Protein AF-A0A6G0MV17-F1 (afdb_monomer_lite)

Organism: NCBI:txid53985

Structure (mmCIF, N/CA/C/O backbone):
data_AF-A0A6G0MV17-F1
#
_entry.id   AF-A0A6G0MV17-F1
#
loop_
_atom_site.group_PDB
_atom_site.id
_atom_site.type_symbol
_atom_site.label_atom_id
_atom_site.label_alt_id
_atom_site.label_comp_id
_atom_site.label_asym_id
_atom_site.label_entity_id
_atom_site.label_seq_id
_atom_site.pdbx_PDB_ins_code
_atom_site.Cartn_x
_atom_site.Cartn_y
_atom_site.Cartn_z
_atom_site.occupancy
_atom_site.B_iso_or_equiv
_atom_site.auth_seq_id
_atom_site.auth_comp_id
_atom_site.auth_asym_id
_atom_site.auth_atom_id
_atom_site.pdbx_PDB_model_num
ATOM 1 N N . MET A 1 1 ? -0.870 15.216 -7.232 1.00 52.44 1 MET A N 1
ATOM 2 C CA . MET A 1 1 ? 0.327 14.991 -6.385 1.00 52.44 1 MET A CA 1
ATOM 3 C C . MET A 1 1 ? 0.159 13.783 -5.455 1.00 52.44 1 MET A C 1
ATOM 5 O O . MET A 1 1 ? -0.028 13.977 -4.264 1.00 52.44 1 MET A O 1
ATOM 9 N N . ARG A 1 2 ? 0.126 12.523 -5.927 1.00 62.22 2 ARG A N 1
ATOM 10 C CA . ARG A 1 2 ? -0.079 11.389 -4.985 1.00 62.22 2 ARG A CA 1
ATOM 11 C C . ARG A 1 2 ? 0.753 10.142 -5.271 1.00 62.22 2 ARG A C 1
ATOM 13 O O . ARG A 1 2 ? 1.460 9.686 -4.385 1.00 62.22 2 ARG A O 1
ATOM 20 N N . ILE A 1 3 ? 0.747 9.617 -6.496 1.00 61.38 3 ILE A N 1
ATOM 21 C CA . ILE A 1 3 ? 1.460 8.359 -6.790 1.00 61.38 3 ILE A CA 1
ATOM 22 C C . ILE A 1 3 ? 2.953 8.578 -7.068 1.00 61.38 3 ILE A C 1
ATOM 24 O O . ILE A 1 3 ? 3.777 7.888 -6.475 1.00 61.38 3 ILE A O 1
ATOM 28 N N . TYR A 1 4 ? 3.306 9.544 -7.922 1.00 60.28 4 TYR A N 1
ATOM 29 C CA . TYR A 1 4 ? 4.702 9.794 -8.312 1.00 60.28 4 TYR A CA 1
ATOM 30 C C . TYR A 1 4 ? 5.572 10.287 -7.149 1.00 60.28 4 TYR A C 1
ATOM 32 O O . TYR A 1 4 ? 6.662 9.764 -6.939 1.00 60.28 4 TYR A O 1
ATOM 40 N N . GLU A 1 5 ? 5.070 11.212 -6.328 1.00 67.19 5 GLU A N 1
ATOM 41 C CA . GLU A 1 5 ? 5.789 11.651 -5.126 1.00 67.19 5 GLU A CA 1
ATOM 42 C C . GLU A 1 5 ? 5.911 10.551 -4.067 1.00 67.19 5 GLU A C 1
ATOM 44 O O . GLU A 1 5 ? 6.963 10.427 -3.446 1.00 67.19 5 GLU A O 1
ATOM 49 N N . MET A 1 6 ? 4.889 9.702 -3.881 1.00 68.31 6 MET A N 1
ATOM 50 C CA . MET A 1 6 ? 5.028 8.525 -3.012 1.00 68.31 6 MET A CA 1
ATOM 51 C C . MET A 1 6 ? 6.088 7.567 -3.542 1.00 68.31 6 MET A C 1
ATOM 53 O O . MET A 1 6 ? 6.855 7.008 -2.767 1.00 68.31 6 MET A O 1
ATOM 57 N N . ARG A 1 7 ? 6.181 7.405 -4.863 1.00 64.31 7 ARG A N 1
ATOM 58 C CA . ARG A 1 7 ? 7.214 6.576 -5.481 1.00 64.31 7 ARG A CA 1
ATOM 59 C C . ARG A 1 7 ? 8.624 7.062 -5.133 1.00 64.31 7 ARG A C 1
ATOM 61 O O . ARG A 1 7 ? 9.512 6.229 -5.053 1.00 64.31 7 ARG A O 1
ATOM 68 N N . LEU A 1 8 ? 8.814 8.361 -4.886 1.00 64.88 8 LEU A N 1
ATOM 69 C CA . LEU A 1 8 ? 10.087 8.956 -4.463 1.00 64.88 8 LEU A CA 1
ATOM 70 C C . LEU A 1 8 ? 10.290 8.941 -2.940 1.00 64.88 8 LEU A C 1
ATOM 72 O O . LEU A 1 8 ? 11.412 8.758 -2.481 1.00 64.88 8 LEU A O 1
ATOM 76 N N . LYS A 1 9 ? 9.219 9.083 -2.154 1.00 75.00 9 LYS A N 1
ATOM 77 C CA . LYS A 1 9 ? 9.283 9.196 -0.684 1.00 75.00 9 LYS A CA 1
ATOM 78 C C . LYS A 1 9 ? 9.173 7.857 0.058 1.00 75.00 9 LYS A C 1
ATOM 80 O O . LYS A 1 9 ? 9.463 7.802 1.247 1.00 75.00 9 LYS A O 1
ATOM 85 N N . LEU A 1 10 ? 8.753 6.780 -0.610 1.00 75.50 10 LEU A N 1
ATOM 86 C CA . LEU A 1 10 ? 8.639 5.462 0.016 1.00 75.50 10 LEU A CA 1
ATOM 87 C C . LEU A 1 10 ? 10.017 4.797 0.181 1.00 75.50 10 LEU A C 1
ATOM 89 O O . LEU A 1 10 ? 10.790 4.797 -0.786 1.00 75.50 10 LEU A O 1
ATOM 93 N N . PRO A 1 11 ? 10.299 4.179 1.345 1.00 81.06 11 PRO A N 1
ATOM 94 C CA . PRO A 1 11 ? 11.488 3.354 1.537 1.00 81.06 11 PRO A CA 1
ATOM 95 C C . PRO A 1 11 ? 11.474 2.161 0.576 1.00 81.06 11 PRO A C 1
ATOM 97 O O . PRO A 1 11 ? 10.403 1.708 0.159 1.00 81.06 11 PRO A O 1
ATOM 100 N N . SER A 1 12 ? 12.655 1.639 0.234 1.00 83.12 12 SER A N 1
ATOM 101 C CA . SER A 1 12 ? 12.813 0.566 -0.760 1.00 83.12 12 SER A CA 1
ATOM 102 C C . SER A 1 12 ? 11.897 -0.628 -0.476 1.00 83.12 12 SER A C 1
ATOM 104 O O . SER A 1 12 ? 11.137 -1.031 -1.348 1.00 83.12 12 SER A O 1
ATOM 106 N N . SER A 1 13 ? 11.807 -1.066 0.782 1.00 83.19 13 SER A N 1
ATOM 107 C CA . SER A 1 13 ? 10.923 -2.162 1.208 1.00 83.19 13 SER A CA 1
ATOM 108 C C . SER A 1 13 ? 9.431 -1.926 0.924 1.00 83.19 13 SER A C 1
ATOM 110 O O . SER A 1 13 ? 8.696 -2.870 0.629 1.00 83.19 13 SER A O 1
ATOM 112 N N . ALA A 1 14 ? 8.959 -0.677 0.979 1.00 83.56 14 ALA A N 1
ATOM 113 C CA . ALA A 1 14 ? 7.584 -0.331 0.629 1.00 83.56 14 ALA A CA 1
ATOM 114 C C . ALA A 1 14 ? 7.368 -0.236 -0.886 1.00 83.56 14 ALA A C 1
ATOM 116 O O . ALA A 1 14 ? 6.263 -0.499 -1.364 1.00 83.56 14 ALA A O 1
ATOM 117 N N . ARG A 1 15 ? 8.416 0.095 -1.654 1.00 85.69 15 ARG A N 1
ATOM 118 C CA . ARG A 1 15 ? 8.379 0.044 -3.121 1.00 85.69 15 ARG A CA 1
ATOM 119 C C . ARG A 1 15 ? 8.332 -1.399 -3.612 1.00 85.69 15 ARG A C 1
ATOM 121 O O . ARG A 1 15 ? 7.450 -1.711 -4.404 1.00 85.69 15 ARG A O 1
ATOM 128 N N . ASP A 1 16 ? 9.202 -2.266 -3.100 1.00 88.62 16 ASP A N 1
ATOM 129 C CA . ASP A 1 16 ? 9.206 -3.698 -3.416 1.00 88.62 16 ASP A CA 1
ATOM 130 C C . ASP A 1 16 ? 7.858 -4.336 -3.097 1.00 88.62 16 ASP A C 1
ATOM 132 O O . ASP A 1 16 ? 7.243 -4.969 -3.955 1.00 88.62 16 ASP A O 1
ATOM 136 N N . TRP A 1 17 ? 7.318 -4.081 -1.902 1.00 89.56 17 TRP A N 1
ATOM 137 C CA . TRP A 1 17 ? 5.978 -4.552 -1.568 1.00 89.56 17 TRP A CA 1
ATOM 138 C C . TRP A 1 17 ? 4.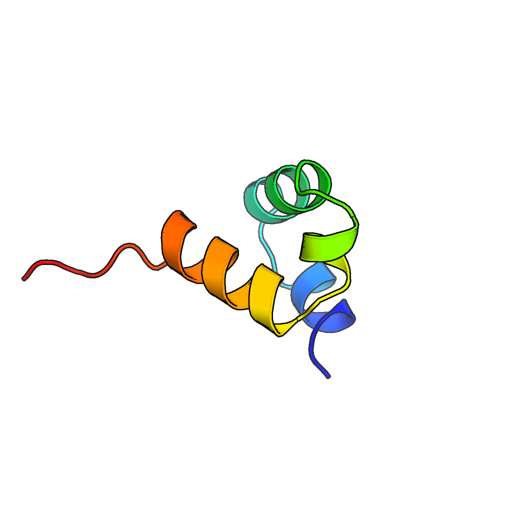912 -4.030 -2.537 1.00 89.56 17 TRP A C 1
ATOM 140 O O . TRP A 1 17 ? 4.063 -4.804 -2.970 1.00 89.56 17 TRP A O 1
ATOM 150 N N . ARG A 1 18 ? 4.964 -2.747 -2.918 1.00 87.00 18 ARG A N 1
ATOM 1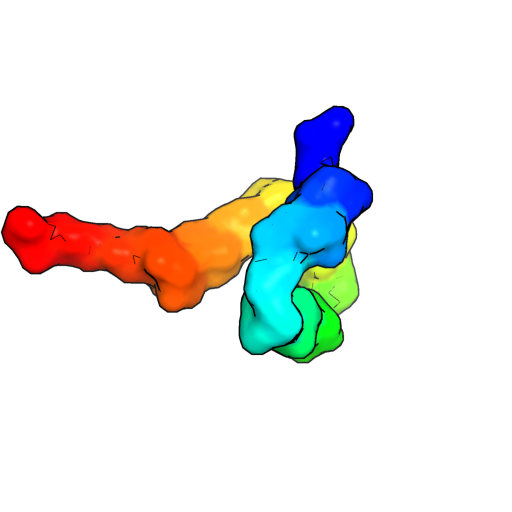51 C CA . ARG A 1 18 ? 4.012 -2.177 -3.875 1.00 87.00 18 ARG A CA 1
ATOM 152 C C . ARG A 1 18 ? 4.073 -2.879 -5.230 1.00 87.00 18 ARG A C 1
ATOM 154 O O . ARG A 1 18 ? 3.020 -3.047 -5.829 1.00 87.00 18 ARG A O 1
ATOM 161 N N . TYR A 1 19 ? 5.249 -3.267 -5.726 1.00 85.44 19 TYR A N 1
ATOM 162 C CA . TYR A 1 19 ? 5.364 -3.987 -7.003 1.00 85.44 19 TYR A CA 1
ATOM 163 C C . TYR A 1 19 ? 4.823 -5.418 -6.943 1.00 85.44 19 TYR A C 1
ATOM 165 O O . TYR A 1 19 ? 4.417 -5.931 -7.978 1.00 85.44 19 TYR A O 1
ATOM 173 N N . ASN A 1 20 ? 4.756 -6.009 -5.748 1.00 90.12 20 ASN A N 1
ATOM 174 C CA . ASN A 1 20 ? 4.142 -7.316 -5.507 1.00 90.12 20 ASN A CA 1
ATOM 175 C C . ASN A 1 20 ? 2.610 -7.255 -5.352 1.00 90.12 20 ASN A C 1
ATOM 177 O O . ASN A 1 20 ? 1.974 -8.290 -5.179 1.00 90.12 20 ASN A O 1
ATOM 181 N N . LEU A 1 21 ? 2.004 -6.062 -5.372 1.00 88.94 21 LEU A N 1
ATOM 182 C CA . LEU A 1 21 ? 0.549 -5.923 -5.367 1.00 88.94 21 LEU A CA 1
ATOM 183 C C . LEU A 1 21 ? -0.028 -6.141 -6.762 1.00 88.94 21 LEU A C 1
ATOM 185 O O . LEU A 1 21 ? 0.581 -5.780 -7.772 1.00 88.94 21 LEU A O 1
ATOM 189 N N . ASP A 1 22 ? -1.262 -6.629 -6.777 1.00 90.88 22 ASP A N 1
ATOM 190 C CA . ASP A 1 22 ? -2.055 -6.775 -7.987 1.00 90.88 22 ASP A CA 1
ATOM 191 C C . ASP A 1 22 ? -2.156 -5.451 -8.763 1.00 90.88 22 ASP A C 1
ATOM 193 O O . ASP A 1 22 ? -2.187 -4.363 -8.173 1.00 90.88 22 ASP A O 1
ATOM 197 N N . GLU A 1 23 ? -2.176 -5.518 -10.094 1.00 87.75 23 GLU A N 1
ATOM 198 C CA . GLU A 1 23 ? -2.185 -4.326 -10.943 1.00 87.75 23 GLU A CA 1
ATOM 199 C C . GLU A 1 23 ? -3.396 -3.439 -10.657 1.00 87.75 23 GLU A C 1
ATOM 201 O O . GLU A 1 23 ? -3.240 -2.230 -10.467 1.00 87.75 23 GLU A O 1
ATOM 206 N N . ASP A 1 24 ? -4.572 -4.035 -10.477 1.00 87.94 24 ASP A N 1
ATOM 207 C CA . ASP A 1 24 ? -5.779 -3.290 -10.130 1.00 87.94 24 ASP A CA 1
ATOM 208 C C . ASP A 1 24 ? -5.598 -2.494 -8.821 1.00 87.94 24 ASP A C 1
ATOM 210 O O . ASP A 1 24 ? -5.932 -1.307 -8.727 1.00 87.94 24 ASP A O 1
ATOM 214 N N . VAL A 1 25 ? -4.960 -3.111 -7.822 1.00 88.06 25 VAL A N 1
ATOM 215 C CA . VAL A 1 25 ? -4.685 -2.478 -6.527 1.00 88.06 25 VAL A CA 1
ATOM 216 C C . VAL A 1 25 ? -3.648 -1.362 -6.671 1.00 88.06 25 VAL A C 1
ATOM 218 O O . VAL A 1 25 ? -3.780 -0.326 -6.020 1.00 88.06 25 VAL A O 1
ATOM 221 N N . ARG A 1 26 ? -2.632 -1.528 -7.531 1.00 85.94 26 ARG A N 1
ATOM 222 C CA . ARG A 1 26 ? -1.591 -0.512 -7.789 1.00 85.94 26 ARG A CA 1
ATOM 223 C C . ARG A 1 26 ? -2.134 0.722 -8.512 1.00 85.94 26 ARG A C 1
ATOM 225 O O . ARG A 1 26 ? -1.636 1.825 -8.253 1.00 85.94 26 ARG A O 1
ATOM 232 N N . HIS A 1 27 ? -3.108 0.532 -9.402 1.00 85.19 27 HIS A N 1
ATOM 233 C CA . HIS A 1 27 ? -3.731 1.586 -10.206 1.00 85.19 27 HIS A CA 1
ATOM 234 C C . HIS A 1 27 ? -4.891 2.278 -9.476 1.00 85.19 27 HIS A C 1
ATOM 236 O O . HIS A 1 27 ? -5.100 3.482 -9.641 1.00 85.19 27 HIS A O 1
ATOM 242 N N . SER A 1 28 ? -5.602 1.565 -8.600 1.00 87.75 28 SER A N 1
ATOM 243 C CA . SER A 1 28 ? -6.665 2.134 -7.775 1.00 87.75 28 SER A CA 1
ATOM 244 C C . SER A 1 28 ? -6.112 2.752 -6.491 1.00 87.75 28 SER A C 1
ATOM 246 O O . SER A 1 28 ? -5.805 2.064 -5.518 1.00 87.75 28 SER A O 1
ATOM 248 N N . TRP A 1 29 ? -6.053 4.087 -6.436 1.00 83.81 29 TRP A N 1
ATOM 249 C CA . TRP A 1 29 ? -5.558 4.808 -5.255 1.00 83.81 29 TRP A CA 1
ATOM 250 C C . TRP A 1 29 ? -6.289 4.432 -3.957 1.00 83.81 29 TRP A C 1
ATOM 252 O O . TRP A 1 29 ? -5.665 4.320 -2.904 1.00 83.81 29 TRP A O 1
ATOM 262 N N . LYS A 1 30 ? -7.607 4.204 -4.029 1.00 88.12 30 LYS A N 1
ATOM 263 C CA . LYS A 1 30 ? -8.428 3.815 -2.873 1.00 88.12 30 LYS A CA 1
ATOM 264 C C . LYS A 1 30 ? -8.021 2.440 -2.333 1.00 88.12 30 LYS A C 1
ATOM 266 O O . LYS A 1 30 ? -7.895 2.279 -1.121 1.00 88.12 30 LYS A O 1
ATOM 271 N N . ARG A 1 31 ? -7.797 1.466 -3.223 1.00 90.56 31 ARG A N 1
ATOM 272 C CA . ARG A 1 31 ? -7.362 0.110 -2.851 1.00 90.56 31 ARG A CA 1
ATOM 273 C C . ARG A 1 31 ? -5.920 0.112 -2.348 1.00 90.56 31 ARG A C 1
ATOM 275 O O . ARG A 1 31 ? -5.654 -0.464 -1.297 1.00 90.56 31 ARG A O 1
ATOM 282 N N . PHE A 1 32 ? -5.030 0.830 -3.035 1.00 86.88 32 PHE A N 1
ATOM 283 C CA . PHE A 1 32 ? -3.645 1.015 -2.608 1.00 86.88 32 PHE A CA 1
ATOM 284 C C . PHE A 1 32 ? -3.555 1.598 -1.194 1.00 86.88 32 PHE A C 1
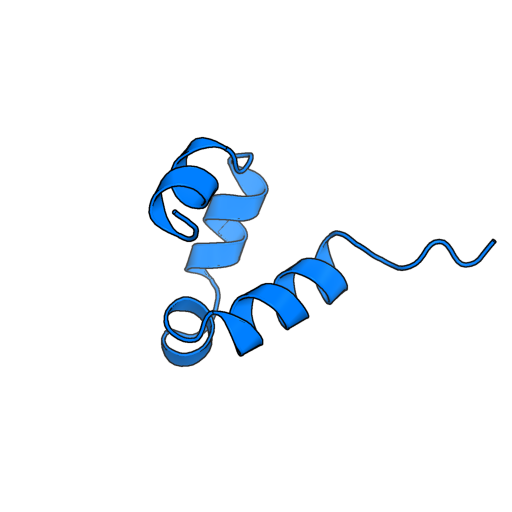ATOM 286 O O . PHE A 1 32 ? -2.835 1.061 -0.357 1.00 86.88 32 PHE A O 1
ATOM 293 N N . LEU A 1 33 ? -4.298 2.675 -0.912 1.00 86.25 33 LEU A N 1
ATOM 294 C CA . LEU A 1 33 ? -4.255 3.339 0.390 1.00 86.25 33 LEU A CA 1
ATOM 295 C C . LEU A 1 33 ? -4.732 2.414 1.516 1.00 86.25 33 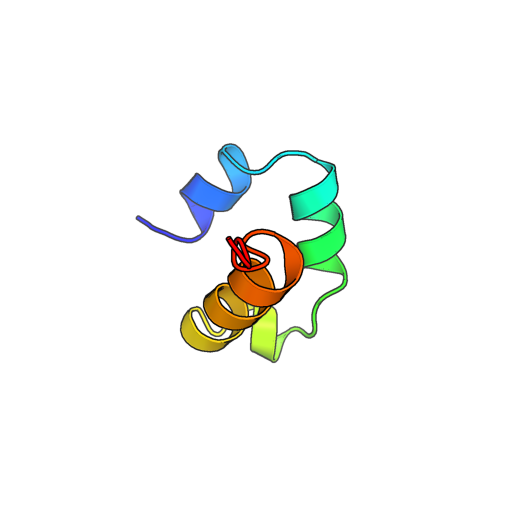LEU A C 1
ATOM 297 O O . LEU A 1 33 ? -4.096 2.379 2.565 1.00 86.25 33 LEU A O 1
ATOM 301 N N . LYS A 1 34 ? -5.797 1.635 1.280 1.00 88.94 34 LYS A N 1
ATOM 302 C CA . LYS A 1 34 ? -6.294 0.646 2.245 1.00 88.94 34 LYS A CA 1
ATOM 303 C C . LYS A 1 34 ? -5.222 -0.404 2.562 1.00 88.94 34 LYS A C 1
ATOM 305 O O . LYS A 1 34 ? -4.854 -0.558 3.721 1.00 88.94 34 LYS A O 1
ATOM 310 N N . ALA A 1 35 ? -4.652 -1.034 1.534 1.00 88.56 35 ALA A N 1
ATOM 311 C CA . ALA A 1 35 ? -3.605 -2.040 1.707 1.00 88.56 35 ALA A CA 1
ATOM 312 C C . ALA A 1 35 ? -2.350 -1.461 2.388 1.00 88.56 35 ALA A C 1
ATOM 314 O O . ALA A 1 35 ? -1.703 -2.122 3.199 1.00 88.56 35 ALA A O 1
ATOM 315 N N . PHE A 1 36 ? -2.002 -0.209 2.069 1.00 86.44 36 PHE A N 1
ATOM 316 C CA . PHE A 1 36 ? -0.870 0.483 2.678 1.00 86.44 36 PHE A CA 1
ATOM 317 C C . PHE A 1 36 ? -1.111 0.735 4.168 1.00 86.44 36 PHE A C 1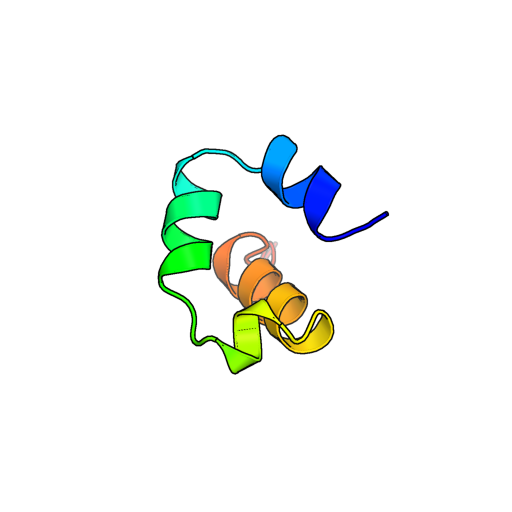
ATOM 319 O O . PHE A 1 36 ? -0.230 0.468 4.984 1.00 86.44 36 PHE A O 1
ATOM 326 N N . GLN A 1 37 ? -2.309 1.197 4.535 1.00 86.25 37 GLN A N 1
ATOM 327 C CA . GLN A 1 37 ? -2.693 1.387 5.931 1.00 86.25 37 GLN A CA 1
ATOM 328 C C . GLN A 1 37 ? -2.715 0.061 6.699 1.00 86.25 37 GLN A C 1
ATOM 330 O O . GLN A 1 37 ? -2.139 -0.009 7.778 1.00 86.25 37 GLN A O 1
ATOM 335 N N . GLU A 1 38 ? -3.288 -1.004 6.133 1.00 87.44 38 GLU A N 1
ATOM 336 C CA . GLU A 1 38 ? -3.320 -2.333 6.763 1.00 87.44 38 GLU A CA 1
ATOM 337 C C . GLU A 1 38 ? -1.913 -2.889 7.024 1.00 87.44 38 GLU A C 1
ATOM 339 O O . GLU A 1 38 ? -1.659 -3.497 8.067 1.00 87.44 38 GLU A O 1
ATOM 344 N N . LYS A 1 39 ? -0.973 -2.660 6.099 1.00 86.19 39 LYS A N 1
ATOM 345 C CA . LYS A 1 39 ? 0.396 -3.163 6.232 1.00 86.19 39 LYS A CA 1
ATOM 346 C C . LYS A 1 39 ? 1.278 -2.312 7.145 1.00 86.19 39 LYS A C 1
ATOM 348 O O . LYS A 1 39 ? 2.019 -2.869 7.954 1.00 86.19 39 LYS A O 1
ATOM 353 N N . TYR A 1 40 ? 1.249 -0.991 6.977 1.00 83.12 40 TYR A N 1
ATOM 354 C CA . TYR A 1 40 ? 2.220 -0.075 7.592 1.00 83.12 40 TYR A CA 1
ATOM 355 C C . TYR A 1 40 ? 1.631 0.780 8.706 1.00 83.12 40 TYR A C 1
ATOM 357 O O . TYR A 1 40 ? 2.327 1.078 9.671 1.00 83.12 40 TYR A O 1
ATOM 365 N N . CYS A 1 41 ? 0.356 1.146 8.611 1.00 80.44 41 CYS A N 1
ATOM 366 C CA . CYS A 1 41 ? -0.356 1.857 9.668 1.00 80.44 41 CYS A CA 1
ATOM 367 C C . CYS A 1 41 ? -1.159 0.873 10.518 1.00 80.44 41 CYS A C 1
ATOM 369 O O . CYS A 1 41 ? -2.319 1.155 10.820 1.00 80.44 41 CYS A O 1
ATOM 371 N N . LYS A 1 42 ? -0.554 -0.271 10.894 1.00 68.62 42 LYS A N 1
ATOM 372 C CA . LYS A 1 42 ? -1.136 -1.157 11.911 1.00 68.62 42 LYS A CA 1
ATOM 373 C C . LYS A 1 42 ? -1.577 -0.265 13.060 1.00 68.62 42 LYS A C 1
ATOM 375 O O . LYS A 1 42 ? -0.744 0.433 13.643 1.00 68.62 42 LYS A O 1
ATOM 380 N N . ALA A 1 43 ? -2.888 -0.217 13.285 1.00 57.72 43 ALA A N 1
ATOM 381 C CA . ALA A 1 43 ? -3.472 0.608 14.320 1.00 57.72 43 ALA A CA 1
ATOM 382 C C . ALA A 1 43 ? -2.684 0.356 15.604 1.00 57.72 43 ALA A C 1
ATOM 384 O O . ALA A 1 43 ? -2.463 -0.800 15.974 1.00 57.72 43 ALA A O 1
ATOM 385 N N . ARG A 1 44 ? -2.230 1.428 16.258 1.00 48.88 44 ARG A N 1
ATOM 386 C CA . ARG A 1 44 ? -1.888 1.341 17.673 1.00 48.88 44 ARG A CA 1
ATOM 387 C C . ARG A 1 44 ? -3.159 0.875 18.371 1.00 48.88 44 ARG A C 1
ATOM 389 O O . ARG A 1 44 ? -4.064 1.663 18.611 1.00 48.88 44 ARG A O 1
ATOM 396 N N . THR A 1 45 ? -3.270 -0.420 18.626 1.00 52.94 45 THR A N 1
ATOM 397 C CA . THR A 1 45 ? -3.985 -0.872 19.808 1.00 52.94 45 THR A CA 1
ATOM 398 C C . THR A 1 45 ? -3.151 -0.381 20.989 1.00 52.94 45 THR A C 1
ATOM 400 O O . THR A 1 45 ? -2.050 -0.895 21.196 1.00 52.94 45 THR A O 1
ATOM 403 N N . SER A 1 46 ? -3.693 0.643 21.664 1.00 41.81 46 SER A N 1
ATOM 404 C CA . SER A 1 46 ? -3.205 1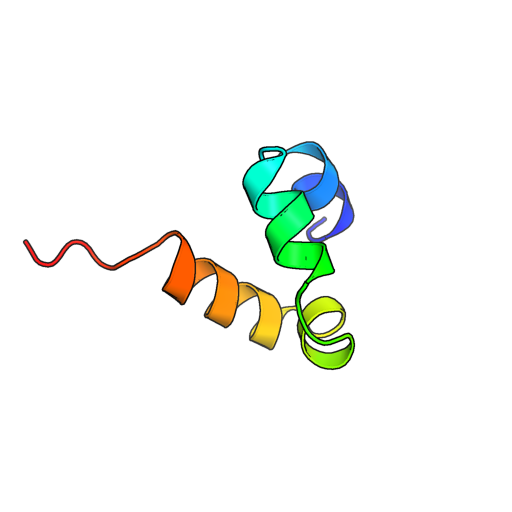.394 22.841 1.00 41.81 46 SER A CA 1
ATOM 405 C C . SER A 1 46 ? -2.569 2.771 22.598 1.00 41.81 46 SER A C 1
ATOM 407 O O . SER A 1 46 ? -1.491 2.909 21.959 1.00 41.81 46 SER A O 1
#

Secondary structure (DSSP, 8-state):
--HHHHHHHS-HHHHHHHHTS-HHHHH-HHHHHHHHHHHH------

pLDDT: mean 78.35, std 13.05, range [41.81, 90.88]

Sequence (46 aa):
MRIYEMRLKLPSSARDWRYNLDEDVRHSWKRFLKAFQEKYCKARTS

Radius of gyration: 11.02 Å; chains: 1; bounding box: 21×22×34 Å

Foldseek 3Di:
DPLVVCCVVPDPVVNVVLVVDDPVCNPDPVSVVVVCCVVPVVDPPD